Protein AF-A0A380GNT0-F1 (afdb_monomer)

Solvent-accessible surface area (backbone atoms only — not comparable to full-atom values): 4915 Å² total; per-residue (Å²): 110,69,68,59,55,51,50,53,52,47,65,55,48,50,65,56,45,52,74,81,28,57,83,92,38,76,62,33,57,52,53,48,53,51,52,52,51,51,53,58,59,54,67,75,50,57,66,69,61,54,47,57,53,49,52,54,53,52,47,54,54,49,52,51,53,52,51,55,51,50,53,53,49,53,50,58,73,72,43,97,63,92,75,133

pLDDT: mean 85.89, std 10.45, range [49.06, 95.75]

Foldseek 3Di:
DVVVVVCVVCVVLVVVLVVVDPPPDPSSVVVVVVVVVVVVVCVVDDPVVVCVVVCVVVVVVVVVVVVVVVVVVVCVVPDPDDDD

Secondary structure (DSSP, 8-state):
-HHHHHHHHHHHHHHHHHHHS-TTSHHHHHHHHHHHHHHHHHTTS-HHHHHHHHHHHHHHHHHHHHHHHHHHHHHHHHS-----

Radius of gyration: 18.75 Å; Cα contacts (8 Å, |Δi|>4): 16; chains: 1; bounding box: 39×34×49 Å

Organism: NCBI:txid214473

Structure (mmCIF, N/CA/C/O backbone):
data_AF-A0A380GNT0-F1
#
_entry.id   AF-A0A380GNT0-F1
#
loop_
_atom_site.group_PDB
_atom_site.id
_atom_site.type_symbol
_atom_site.label_atom_id
_atom_site.label_alt_id
_atom_site.label_comp_id
_atom_site.label_asym_id
_atom_site.label_entity_id
_atom_site.label_seq_id
_atom_site.pdbx_PDB_ins_code
_atom_site.Cartn_x
_atom_site.Cartn_y
_atom_site.Cartn_z
_atom_site.occupancy
_atom_site.B_iso_or_equiv
_atom_site.auth_seq_id
_atom_site.auth_comp_id
_atom_site.auth_asym_id
_atom_site.auth_atom_id
_atom_site.pdbx_PDB_model_num
ATOM 1 N N . MET A 1 1 ? -5.052 7.168 -23.969 1.00 78.69 1 MET A N 1
ATOM 2 C CA . MET A 1 1 ? -4.874 6.086 -22.967 1.00 78.69 1 MET A CA 1
ATOM 3 C C . MET A 1 1 ? -3.995 6.501 -21.793 1.00 78.69 1 MET A C 1
ATOM 5 O O . MET A 1 1 ? -4.420 6.310 -20.663 1.00 78.69 1 MET A O 1
ATOM 9 N N . ILE A 1 2 ? -2.829 7.114 -22.026 1.00 87.25 2 ILE A N 1
ATOM 10 C CA . ILE A 1 2 ? -1.875 7.492 -20.963 1.00 87.25 2 ILE A CA 1
ATOM 11 C C . ILE A 1 2 ? -2.515 8.377 -19.874 1.00 87.25 2 ILE A C 1
ATOM 13 O O . ILE A 1 2 ? -2.331 8.104 -18.694 1.00 87.25 2 ILE A O 1
ATOM 17 N N . SER A 1 3 ? -3.354 9.356 -20.240 1.00 87.06 3 SER A N 1
ATOM 18 C CA . SER A 1 3 ? -4.064 10.200 -19.259 1.00 87.06 3 SER A CA 1
ATOM 19 C C . SER A 1 3 ? -5.009 9.431 -18.336 1.00 87.06 3 SER A C 1
ATOM 21 O O . SER A 1 3 ? -5.158 9.802 -17.178 1.00 87.06 3 SER A O 1
ATOM 23 N N . VAL A 1 4 ? -5.645 8.363 -18.824 1.00 92.12 4 VAL A N 1
ATOM 24 C CA . VAL A 1 4 ? -6.585 7.568 -18.018 1.00 92.12 4 VAL A CA 1
ATOM 25 C C . VAL A 1 4 ? -5.814 6.731 -17.000 1.00 92.12 4 VAL A C 1
ATOM 27 O O . VAL A 1 4 ? -6.167 6.723 -15.827 1.00 92.12 4 VAL A O 1
ATOM 30 N N . ILE A 1 5 ? -4.709 6.112 -17.434 1.00 88.88 5 ILE A N 1
ATOM 31 C CA . ILE A 1 5 ? -3.794 5.367 -16.556 1.00 88.88 5 ILE A CA 1
ATOM 32 C C . ILE A 1 5 ? -3.249 6.297 -15.468 1.00 88.88 5 ILE A C 1
ATOM 34 O O . ILE A 1 5 ? -3.300 5.970 -14.285 1.00 88.88 5 ILE A O 1
ATOM 38 N N . PHE A 1 6 ? -2.797 7.489 -15.859 1.00 88.75 6 PHE A N 1
ATOM 39 C CA . PHE A 1 6 ? -2.259 8.473 -14.927 1.00 88.75 6 PHE A CA 1
ATOM 40 C C . PHE A 1 6 ? -3.299 8.928 -13.894 1.00 88.75 6 PHE A C 1
ATOM 42 O O . PHE A 1 6 ? -3.002 8.970 -12.701 1.00 88.75 6 PHE A O 1
ATOM 49 N N . ASN A 1 7 ? -4.534 9.193 -14.330 1.00 91.69 7 ASN A N 1
ATOM 50 C CA . ASN A 1 7 ? -5.623 9.572 -13.435 1.00 91.69 7 ASN A CA 1
ATOM 51 C C . ASN A 1 7 ? -5.943 8.473 -12.407 1.00 91.69 7 ASN A C 1
ATOM 53 O O . ASN A 1 7 ? -6.103 8.764 -11.225 1.00 91.69 7 ASN A O 1
ATOM 57 N N . SER A 1 8 ? -5.978 7.202 -12.818 1.00 91.56 8 SER A N 1
ATOM 58 C CA . SER A 1 8 ? -6.206 6.080 -11.898 1.00 91.56 8 SER A CA 1
ATOM 59 C C .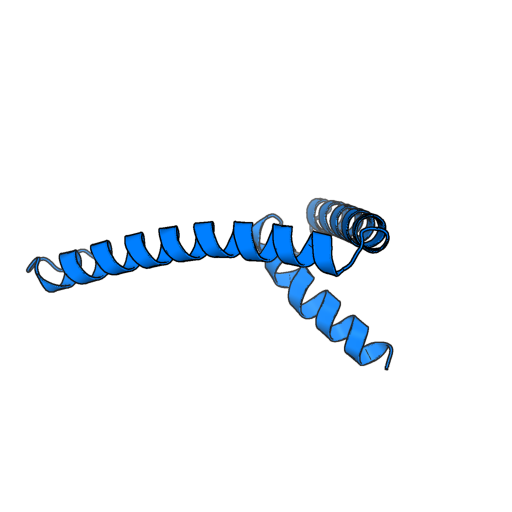 SER A 1 8 ? -5.063 5.902 -10.897 1.00 91.56 8 SER A C 1
ATOM 61 O O . SER A 1 8 ? -5.315 5.728 -9.704 1.00 91.56 8 SER A O 1
ATOM 63 N N . CYS A 1 9 ? -3.810 5.995 -11.353 1.00 88.44 9 CYS A N 1
ATOM 64 C CA . CYS A 1 9 ? -2.647 5.906 -10.472 1.00 88.44 9 CYS A CA 1
ATOM 65 C C . CYS A 1 9 ? -2.647 7.028 -9.427 1.00 88.44 9 CYS A C 1
ATOM 67 O O . CYS A 1 9 ? -2.484 6.751 -8.241 1.00 88.44 9 CYS A O 1
ATOM 69 N N . ILE A 1 10 ? -2.885 8.279 -9.836 1.00 88.38 10 ILE A N 1
ATOM 70 C CA . ILE A 1 10 ? -2.971 9.412 -8.904 1.00 88.38 10 ILE A CA 1
ATOM 71 C C . ILE A 1 10 ? -4.169 9.265 -7.971 1.00 88.38 10 ILE A C 1
ATOM 73 O O . ILE A 1 10 ? -4.025 9.481 -6.769 1.00 88.38 10 ILE A O 1
ATOM 77 N N . GLY A 1 11 ? -5.327 8.860 -8.496 1.00 89.50 11 GLY A N 1
ATOM 78 C CA . GLY A 1 11 ? -6.543 8.669 -7.709 1.00 89.50 11 GLY A CA 1
ATOM 79 C C . GLY A 1 11 ? -6.372 7.660 -6.573 1.00 89.50 11 GLY A C 1
ATOM 80 O O . GLY A 1 11 ? -6.972 7.833 -5.516 1.00 89.50 11 GLY A O 1
ATOM 81 N N . MET A 1 12 ? -5.517 6.647 -6.750 1.00 89.50 12 MET A N 1
ATOM 82 C CA . MET A 1 12 ? -5.212 5.659 -5.711 1.00 89.50 12 MET A CA 1
ATOM 83 C C . MET A 1 12 ? -4.033 6.071 -4.815 1.00 89.50 12 MET A C 1
ATOM 85 O O . MET A 1 12 ? -4.105 5.922 -3.594 1.00 89.50 12 MET A O 1
ATOM 89 N N . LEU A 1 13 ? -2.957 6.617 -5.392 1.00 89.38 13 LEU A N 1
ATOM 90 C CA . LEU A 1 13 ? -1.756 7.006 -4.645 1.00 89.38 13 LEU A CA 1
ATOM 91 C C . LEU A 1 13 ? -2.001 8.226 -3.751 1.00 89.38 13 LEU A C 1
ATOM 93 O O . LEU A 1 13 ? -1.539 8.247 -2.615 1.00 89.38 13 LEU A O 1
ATOM 97 N N . TYR A 1 14 ? -2.752 9.228 -4.211 1.00 88.06 14 TYR A N 1
ATOM 98 C CA . TYR A 1 14 ? -2.998 10.451 -3.444 1.00 88.06 14 TYR A CA 1
ATOM 99 C C . TYR A 1 14 ? -3.637 10.201 -2.061 1.00 88.06 14 TYR A C 1
ATOM 101 O O . TYR A 1 14 ? -3.043 10.640 -1.074 1.00 88.06 14 TYR A O 1
ATOM 109 N N . PRO A 1 15 ? -4.777 9.486 -1.930 1.00 88.94 15 PRO A N 1
ATOM 110 C CA . PRO A 1 15 ? -5.373 9.190 -0.625 1.00 88.94 15 PRO A CA 1
ATOM 111 C C . PRO A 1 15 ? -4.528 8.239 0.232 1.00 88.94 15 PRO A C 1
ATOM 113 O O . PRO A 1 15 ? -4.599 8.296 1.458 1.00 88.94 15 PRO A O 1
ATOM 116 N N . PHE A 1 16 ? -3.718 7.369 -0.381 1.00 87.50 16 PHE A N 1
ATOM 117 C CA . PHE A 1 16 ? -2.766 6.537 0.355 1.00 87.50 16 PHE A CA 1
ATOM 118 C C . PHE A 1 16 ? -1.665 7.400 0.987 1.00 87.50 16 PHE A C 1
ATOM 120 O O . PHE A 1 16 ? -1.430 7.323 2.191 1.00 87.50 16 PHE A O 1
ATOM 127 N N . LEU A 1 17 ? -1.043 8.281 0.201 1.00 86.75 17 LEU A N 1
ATOM 128 C CA . LEU A 1 17 ? 0.040 9.148 0.659 1.00 86.75 17 LEU A CA 1
ATOM 129 C C . LEU A 1 17 ? -0.437 10.185 1.676 1.00 86.75 17 LEU A C 1
ATOM 131 O O . LEU A 1 17 ? 0.246 10.405 2.676 1.00 86.75 17 LEU A O 1
ATOM 135 N N . SER A 1 18 ? -1.597 10.808 1.448 1.00 85.31 18 SER A N 1
ATOM 136 C CA . SER A 1 18 ? -2.136 11.843 2.340 1.00 85.31 18 SER A CA 1
ATOM 137 C C . SER A 1 18 ? -2.501 11.310 3.728 1.00 85.31 18 SER A C 1
ATOM 139 O O . SER A 1 18 ? -2.566 12.072 4.690 1.00 85.31 18 SER A O 1
ATOM 141 N N . ARG A 1 19 ? -2.693 9.991 3.858 1.00 84.50 19 ARG A N 1
ATOM 142 C CA . ARG A 1 19 ? -2.953 9.330 5.141 1.00 84.50 19 ARG A CA 1
ATOM 143 C C . ARG A 1 19 ? -1.706 9.212 6.019 1.00 84.50 19 ARG A C 1
ATOM 145 O O . ARG A 1 19 ? -1.835 9.176 7.238 1.00 84.50 19 ARG A O 1
ATOM 152 N N . PHE A 1 20 ? -0.521 9.156 5.410 1.00 80.69 20 PHE A N 1
ATOM 153 C CA . PHE A 1 20 ? 0.761 9.022 6.113 1.00 80.69 20 PHE A CA 1
ATOM 154 C C . PHE A 1 20 ? 1.605 10.302 6.089 1.00 80.69 20 PHE A C 1
ATOM 156 O O . PHE A 1 20 ? 2.522 10.446 6.894 1.00 80.69 20 PHE A O 1
ATOM 163 N N . THR A 1 21 ? 1.325 11.237 5.178 1.00 80.94 21 THR A N 1
ATOM 164 C CA . THR A 1 21 ? 2.119 12.458 4.976 1.00 80.94 21 THR A CA 1
ATOM 165 C C . THR A 1 21 ? 1.235 13.663 4.678 1.00 80.94 21 THR A C 1
ATOM 167 O O . THR A 1 21 ? 0.153 13.532 4.114 1.00 80.94 21 THR A O 1
ATOM 170 N N . GLN A 1 22 ? 1.711 14.863 5.021 1.00 78.38 22 GLN A N 1
ATOM 171 C CA . GLN A 1 22 ? 1.043 16.097 4.612 1.00 78.38 22 GLN A CA 1
ATOM 172 C C . GLN A 1 22 ? 1.293 16.366 3.118 1.00 78.38 22 GLN A C 1
ATOM 174 O O . GLN A 1 22 ? 2.452 16.312 2.682 1.00 78.38 22 GLN A O 1
ATOM 179 N N . PRO A 1 23 ? 0.245 16.678 2.332 1.00 70.00 23 PRO A N 1
ATOM 180 C CA . PRO A 1 23 ? 0.409 17.037 0.931 1.00 70.00 23 PRO A CA 1
ATOM 181 C C . PRO A 1 23 ? 1.350 18.242 0.807 1.00 70.00 23 PRO A C 1
ATOM 183 O O . PRO A 1 23 ? 1.256 19.193 1.578 1.00 70.00 23 PRO A O 1
ATOM 186 N N . SER A 1 24 ? 2.272 18.186 -0.157 1.00 66.31 24 SER A N 1
ATOM 187 C CA . SER A 1 24 ? 3.321 19.193 -0.398 1.00 66.31 24 SER A CA 1
ATOM 188 C C . SER A 1 24 ? 4.515 19.205 0.576 1.00 66.31 24 SER A C 1
ATOM 190 O O . SER A 1 24 ? 5.397 20.055 0.444 1.00 66.31 2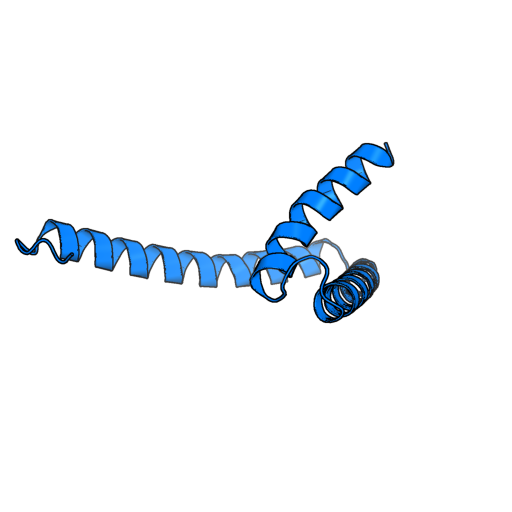4 SER A O 1
ATOM 192 N N . SER A 1 25 ? 4.608 18.255 1.514 1.00 77.81 25 SER A N 1
ATOM 193 C CA . SER A 1 25 ? 5.811 18.070 2.343 1.00 77.81 25 SER A CA 1
ATOM 194 C C . SER A 1 25 ? 6.894 17.260 1.616 1.00 77.81 25 SER A C 1
ATOM 196 O O . SER A 1 25 ? 6.594 16.412 0.776 1.00 77.81 25 SER A O 1
ATOM 198 N N . LYS A 1 26 ? 8.169 17.435 1.994 1.00 75.19 26 LYS A N 1
ATOM 199 C CA . LYS A 1 26 ? 9.281 16.595 1.502 1.00 75.19 26 LYS A CA 1
ATOM 200 C C . LYS A 1 26 ? 9.017 15.100 1.725 1.00 75.19 26 LYS A C 1
ATOM 202 O O . LYS A 1 26 ? 9.370 14.287 0.878 1.00 75.19 26 LYS A O 1
ATOM 207 N N . GLY A 1 27 ? 8.331 14.748 2.817 1.00 80.25 27 GLY A N 1
ATOM 208 C CA . GLY A 1 27 ? 7.948 13.364 3.110 1.00 80.25 27 GLY A CA 1
ATOM 209 C C . GLY A 1 27 ? 6.973 12.765 2.093 1.00 80.25 27 GLY A C 1
ATOM 210 O O . GLY A 1 27 ? 7.081 11.584 1.781 1.00 80.25 27 GLY A O 1
ATOM 211 N N . TYR A 1 28 ? 6.078 13.579 1.522 1.00 84.50 28 TYR A N 1
ATOM 212 C CA . TYR A 1 28 ? 5.129 13.136 0.497 1.00 84.50 28 TYR A CA 1
ATOM 213 C C . TYR A 1 28 ? 5.858 12.654 -0.760 1.00 84.50 28 TYR A C 1
ATOM 215 O O . TYR A 1 28 ? 5.572 11.576 -1.273 1.00 84.50 28 TYR A O 1
ATOM 223 N N . VAL A 1 29 ? 6.848 13.425 -1.223 1.00 83.88 29 VAL A N 1
ATOM 224 C CA . VAL A 1 29 ? 7.634 13.087 -2.419 1.00 83.88 29 VAL A CA 1
ATOM 225 C C . VAL A 1 29 ? 8.458 11.821 -2.191 1.00 83.88 29 VAL A C 1
ATOM 227 O O . VAL A 1 29 ? 8.503 10.955 -3.061 1.00 83.88 29 VAL A O 1
ATOM 230 N N . THR A 1 30 ? 9.057 11.660 -1.008 1.00 86.25 30 THR A N 1
ATOM 231 C CA . THR A 1 30 ? 9.801 10.438 -0.666 1.00 86.25 30 THR A CA 1
ATOM 232 C C . THR A 1 30 ? 8.895 9.206 -0.682 1.00 86.25 30 THR A C 1
ATOM 234 O O . THR A 1 30 ? 9.248 8.189 -1.277 1.00 86.25 30 THR A O 1
ATOM 237 N N . LEU A 1 31 ? 7.706 9.296 -0.079 1.00 88.69 31 LEU A N 1
ATOM 238 C CA . LEU A 1 31 ? 6.756 8.182 -0.006 1.00 88.69 31 LEU A CA 1
ATOM 239 C C . LEU A 1 31 ? 6.163 7.851 -1.385 1.00 88.69 31 LEU A C 1
ATOM 241 O O . LEU A 1 31 ? 5.981 6.675 -1.707 1.00 88.69 31 LEU A O 1
ATOM 245 N N . LEU A 1 32 ? 5.947 8.865 -2.232 1.00 89.69 32 LEU A N 1
ATOM 246 C CA . LEU A 1 32 ? 5.557 8.690 -3.633 1.00 89.69 32 LEU A CA 1
ATOM 247 C C . LEU A 1 32 ? 6.596 7.883 -4.405 1.00 89.69 32 LEU A C 1
ATOM 249 O O . LEU A 1 32 ? 6.259 6.867 -5.009 1.00 89.69 32 LEU A O 1
ATOM 253 N N . THR A 1 33 ? 7.857 8.308 -4.349 1.00 90.44 33 THR A N 1
ATOM 254 C CA . THR A 1 33 ? 8.957 7.651 -5.061 1.00 90.44 33 THR A CA 1
ATOM 255 C C . THR A 1 33 ? 9.126 6.206 -4.602 1.00 90.44 33 THR A C 1
ATOM 257 O O . THR A 1 33 ? 9.207 5.311 -5.439 1.00 90.44 33 THR A O 1
ATOM 260 N N . ILE A 1 34 ? 9.097 5.949 -3.289 1.00 92.56 34 ILE A N 1
ATOM 261 C CA . ILE A 1 34 ? 9.166 4.584 -2.746 1.00 92.56 34 ILE A CA 1
ATOM 262 C C . ILE A 1 34 ? 7.994 3.739 -3.258 1.00 92.56 34 ILE A C 1
ATOM 264 O O . ILE A 1 34 ? 8.205 2.620 -3.717 1.00 92.56 34 ILE A O 1
ATOM 268 N N . SER A 1 35 ? 6.771 4.274 -3.233 1.00 90.69 35 SER A N 1
ATOM 269 C CA . SER A 1 35 ? 5.582 3.546 -3.696 1.00 90.69 35 SER A CA 1
ATOM 270 C C . SER A 1 35 ? 5.665 3.191 -5.183 1.00 90.69 35 SER A C 1
ATOM 272 O O . SER A 1 35 ? 5.289 2.087 -5.567 1.00 90.69 35 SER A O 1
ATOM 274 N N . LEU A 1 36 ? 6.196 4.092 -6.015 1.00 91.56 36 LEU A N 1
ATOM 275 C CA . LEU A 1 36 ? 6.415 3.844 -7.442 1.00 91.56 36 LEU A CA 1
ATOM 276 C C . LEU A 1 36 ? 7.490 2.777 -7.681 1.00 91.56 36 LEU A C 1
ATOM 278 O O . LEU A 1 36 ? 7.293 1.898 -8.517 1.00 91.56 36 LEU A O 1
ATOM 282 N N . ILE A 1 37 ? 8.590 2.810 -6.923 1.00 94.38 37 ILE A N 1
ATOM 283 C CA . ILE A 1 37 ? 9.644 1.786 -6.990 1.00 94.38 37 ILE A CA 1
ATOM 284 C C . ILE A 1 37 ? 9.080 0.417 -6.598 1.00 94.38 37 ILE A C 1
ATOM 286 O O . ILE A 1 37 ? 9.295 -0.566 -7.303 1.00 94.38 37 ILE A O 1
ATOM 290 N N . VAL A 1 38 ? 8.316 0.350 -5.505 1.00 92.25 38 VAL A N 1
ATOM 291 C CA . VAL A 1 38 ? 7.667 -0.887 -5.054 1.00 92.25 38 VAL A CA 1
ATOM 292 C C . VAL A 1 38 ? 6.696 -1.397 -6.118 1.00 92.25 38 VAL A C 1
ATOM 294 O O . VAL A 1 38 ? 6.774 -2.563 -6.489 1.00 92.25 38 VAL A O 1
ATOM 297 N N . ALA A 1 39 ? 5.835 -0.538 -6.671 1.00 89.50 39 ALA A N 1
ATOM 298 C CA . ALA A 1 39 ? 4.907 -0.918 -7.737 1.00 89.50 39 ALA A CA 1
ATOM 299 C C . ALA A 1 39 ? 5.632 -1.465 -8.979 1.00 89.50 39 ALA A C 1
ATOM 301 O O . ALA A 1 39 ? 5.187 -2.449 -9.568 1.00 89.50 39 ALA A O 1
ATOM 302 N N . PHE A 1 40 ? 6.769 -0.870 -9.344 1.00 91.44 40 PHE A N 1
ATOM 303 C CA . PHE A 1 40 ? 7.596 -1.347 -10.447 1.00 91.44 40 PHE A CA 1
ATOM 304 C C . PHE A 1 40 ? 8.183 -2.737 -10.167 1.00 91.44 40 PHE A C 1
ATOM 306 O O . PHE A 1 40 ? 8.096 -3.614 -11.020 1.00 91.44 40 PHE A O 1
ATOM 313 N N . ILE A 1 41 ? 8.705 -2.975 -8.959 1.00 93.00 41 ILE A N 1
ATOM 314 C CA . ILE A 1 41 ? 9.229 -4.291 -8.554 1.00 93.00 41 ILE A CA 1
ATOM 315 C C . ILE A 1 41 ? 8.111 -5.343 -8.542 1.00 93.00 41 ILE A C 1
ATOM 317 O O . ILE A 1 41 ? 8.288 -6.449 -9.051 1.00 93.00 41 ILE A O 1
ATOM 321 N N . LEU A 1 42 ? 6.936 -4.996 -8.009 1.00 89.44 42 LEU A N 1
ATOM 322 C CA . LEU A 1 42 ? 5.772 -5.883 -7.992 1.00 89.44 42 LEU A CA 1
ATOM 323 C C . LEU A 1 42 ? 5.275 -6.227 -9.402 1.00 89.44 42 LEU A C 1
ATOM 325 O O . LEU A 1 42 ? 4.702 -7.297 -9.581 1.00 89.44 42 LEU A O 1
ATOM 329 N N . SER A 1 43 ? 5.524 -5.377 -10.404 1.00 88.69 43 SER A N 1
ATOM 330 C CA . SER A 1 43 ? 5.155 -5.664 -11.795 1.00 88.69 43 SER A CA 1
ATOM 331 C C . SER A 1 43 ? 5.906 -6.858 -12.396 1.00 88.69 43 SER A C 1
ATOM 333 O O . SER A 1 43 ? 5.469 -7.369 -13.426 1.00 88.69 43 SER A O 1
ATOM 335 N N . PHE A 1 44 ? 7.016 -7.299 -11.793 1.00 91.62 44 PHE A N 1
ATOM 336 C CA . PHE A 1 44 ? 7.744 -8.498 -12.227 1.00 91.62 44 PHE A CA 1
ATOM 337 C C . PHE A 1 44 ? 7.187 -9.792 -11.620 1.00 91.62 44 PHE A C 1
ATOM 339 O O . PHE A 1 44 ? 7.537 -10.881 -12.070 1.00 91.62 44 PHE A O 1
ATOM 346 N N . ILE A 1 45 ? 6.334 -9.693 -10.598 1.00 89.75 45 ILE A N 1
ATOM 347 C CA . ILE A 1 45 ? 5.691 -10.845 -9.966 1.00 89.75 45 ILE A CA 1
ATOM 348 C C . ILE A 1 45 ? 4.512 -11.286 -10.839 1.00 89.75 45 ILE A C 1
ATOM 350 O O . ILE A 1 45 ? 3.772 -10.458 -11.374 1.00 89.75 45 ILE A O 1
ATOM 354 N N . GLY A 1 46 ? 4.316 -12.600 -10.975 1.00 90.06 46 GLY A N 1
ATOM 355 C CA . GLY A 1 46 ? 3.172 -13.157 -11.690 1.00 90.06 46 GLY A CA 1
ATOM 356 C C . GLY A 1 46 ? 1.849 -12.628 -11.127 1.00 90.06 46 GLY A C 1
ATOM 357 O O . GLY A 1 46 ? 1.610 -12.677 -9.920 1.00 90.06 46 GLY A O 1
ATOM 358 N N . PHE A 1 47 ? 0.972 -12.132 -12.006 1.00 87.56 47 PHE A N 1
ATOM 359 C CA . PHE A 1 47 ? -0.297 -11.509 -11.609 1.00 87.56 47 PHE A CA 1
ATOM 360 C C . PHE A 1 47 ? -1.141 -12.415 -10.700 1.00 87.56 47 PHE A C 1
ATOM 362 O O . PHE A 1 47 ? -1.686 -11.954 -9.701 1.00 87.56 47 PHE A O 1
ATOM 369 N N . VAL A 1 48 ? -1.211 -13.712 -11.017 1.00 90.00 48 VAL A N 1
ATOM 370 C CA . VAL A 1 48 ? -2.008 -14.693 -10.264 1.00 90.00 48 VAL A CA 1
ATOM 371 C C . VAL A 1 48 ? -1.506 -14.837 -8.827 1.00 90.00 48 VAL A C 1
ATOM 373 O O . VAL A 1 48 ? -2.306 -14.805 -7.892 1.00 90.00 48 VAL A O 1
ATOM 376 N N . ASP A 1 49 ? -0.192 -14.941 -8.637 1.00 91.06 49 ASP A N 1
ATOM 377 C CA . ASP A 1 49 ? 0.412 -15.092 -7.311 1.00 91.06 49 ASP A CA 1
ATOM 378 C C . ASP A 1 49 ? 0.229 -13.829 -6.471 1.00 91.06 49 ASP A C 1
ATOM 380 O O . ASP A 1 49 ? -0.166 -13.900 -5.302 1.00 91.06 49 ASP A O 1
ATOM 384 N N . LEU A 1 50 ? 0.435 -12.661 -7.088 1.00 89.31 50 LEU A N 1
ATOM 385 C CA . LEU A 1 50 ? 0.261 -11.376 -6.423 1.00 89.31 50 LEU A CA 1
ATOM 386 C C . LEU A 1 50 ? -1.189 -11.182 -5.963 1.00 89.31 50 LEU A C 1
ATOM 388 O O . LEU A 1 50 ? -1.434 -10.815 -4.814 1.00 89.31 50 LEU A O 1
ATOM 392 N N . VAL A 1 51 ? -2.157 -11.465 -6.834 1.00 91.88 51 VAL A N 1
ATOM 393 C CA . VAL A 1 51 ? -3.584 -11.316 -6.531 1.00 91.88 51 VAL A CA 1
ATOM 394 C C . VAL A 1 51 ? -4.024 -12.281 -5.433 1.00 91.88 51 VAL A C 1
ATOM 396 O O . VAL A 1 51 ? -4.694 -11.858 -4.489 1.00 91.88 51 VAL A O 1
ATOM 399 N N . ASN A 1 52 ? -3.606 -13.548 -5.501 1.00 93.94 52 ASN A N 1
ATOM 400 C CA . ASN A 1 52 ? -3.911 -14.534 -4.463 1.00 93.94 52 ASN A CA 1
ATOM 401 C C . ASN A 1 52 ? -3.369 -14.111 -3.095 1.00 93.94 52 ASN A C 1
ATOM 403 O O . ASN A 1 52 ? -4.052 -14.275 -2.083 1.00 93.94 52 ASN A O 1
ATOM 407 N N . PHE A 1 53 ? -2.171 -13.530 -3.051 1.00 92.94 53 PHE A N 1
ATOM 408 C CA . PHE A 1 53 ? -1.590 -13.025 -1.813 1.00 92.94 53 PHE A CA 1
ATOM 409 C C . PHE A 1 53 ? -2.326 -11.782 -1.285 1.00 92.94 53 PHE A C 1
ATOM 411 O O . PHE A 1 53 ? -2.744 -11.745 -0.122 1.00 92.94 53 PHE A O 1
ATOM 418 N N . VAL A 1 54 ? -2.519 -10.770 -2.137 1.00 92.62 54 VAL A N 1
ATOM 419 C CA . VAL A 1 54 ? -3.122 -9.485 -1.758 1.00 92.62 54 VAL A CA 1
ATOM 420 C C . VAL A 1 54 ? -4.579 -9.672 -1.343 1.00 92.62 54 VAL A C 1
ATOM 422 O O . VAL A 1 54 ? -4.952 -9.263 -0.244 1.00 92.62 54 VAL A O 1
ATOM 425 N N . PHE A 1 55 ? -5.407 -10.329 -2.158 1.00 92.81 55 PHE A N 1
ATOM 426 C CA . PHE A 1 55 ? -6.831 -10.495 -1.851 1.00 92.81 55 PHE A CA 1
ATOM 427 C C . PHE A 1 55 ? -7.074 -11.359 -0.623 1.00 92.81 55 PHE A C 1
ATOM 429 O O . PHE A 1 55 ? -7.951 -11.035 0.174 1.00 92.81 55 PHE A O 1
ATOM 436 N N . LYS A 1 56 ? -6.271 -12.404 -0.406 1.00 93.62 56 LYS A N 1
ATOM 437 C CA . LYS A 1 56 ? -6.365 -13.203 0.818 1.00 93.62 56 LYS A CA 1
ATOM 438 C C . LYS A 1 56 ? -6.041 -12.361 2.055 1.00 93.62 56 LYS A C 1
ATOM 440 O O . LYS A 1 56 ? -6.794 -12.379 3.026 1.00 93.62 56 LYS A O 1
ATOM 445 N N . THR A 1 57 ? -4.968 -11.574 2.001 1.00 95.38 57 THR A N 1
ATOM 446 C CA . THR A 1 57 ? -4.542 -10.715 3.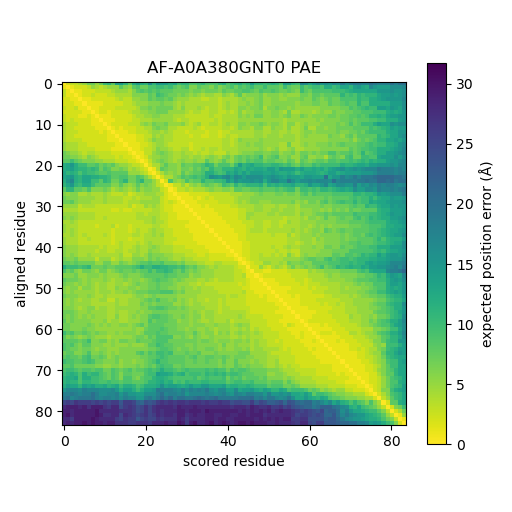116 1.00 95.38 57 THR A CA 1
ATOM 447 C C . THR A 1 57 ? -5.571 -9.625 3.422 1.00 95.38 57 THR A C 1
ATOM 449 O O . THR A 1 57 ? -6.035 -9.507 4.558 1.00 95.38 57 THR A O 1
ATOM 452 N N . PHE A 1 58 ? -5.986 -8.860 2.409 1.00 93.38 58 PHE A N 1
ATOM 453 C CA . PHE A 1 58 ? -7.004 -7.819 2.567 1.00 93.38 58 PHE A CA 1
ATOM 454 C C . PHE A 1 58 ? -8.370 -8.394 2.952 1.00 93.38 58 PHE A C 1
ATOM 456 O O . PHE A 1 58 ? -9.091 -7.760 3.720 1.00 93.38 58 PHE A O 1
ATOM 463 N N . GLY A 1 59 ? -8.710 -9.598 2.484 1.00 93.25 59 GLY A N 1
ATOM 464 C CA . GLY A 1 59 ? -9.934 -10.301 2.854 1.00 93.25 59 GLY A CA 1
ATOM 465 C C . GLY A 1 59 ? -10.010 -10.581 4.353 1.00 93.25 59 GLY A C 1
ATOM 466 O O . GLY A 1 59 ? -11.005 -10.237 4.988 1.00 93.25 59 GLY A O 1
ATOM 467 N N . TYR A 1 60 ? -8.945 -11.121 4.954 1.00 94.62 60 TYR A N 1
ATOM 468 C CA . TYR A 1 60 ? -8.916 -11.361 6.401 1.00 94.62 60 TYR A CA 1
ATOM 469 C C . TYR A 1 60 ? -8.980 -10.064 7.219 1.00 94.62 60 TYR A C 1
ATOM 471 O O . TYR A 1 60 ? -9.742 -9.991 8.184 1.00 94.62 60 TYR A O 1
ATOM 479 N N . ILE A 1 61 ? -8.237 -9.023 6.821 1.00 95.31 61 ILE A N 1
ATOM 480 C CA . ILE A 1 61 ? -8.256 -7.719 7.509 1.00 95.31 61 ILE A CA 1
ATOM 481 C C . ILE A 1 61 ? -9.645 -7.077 7.410 1.00 95.31 61 ILE A C 1
ATOM 483 O O . ILE A 1 61 ? -10.178 -6.584 8.406 1.00 95.31 61 ILE A O 1
ATOM 487 N N . GLY A 1 62 ? -10.249 -7.107 6.221 1.00 92.06 62 GLY A N 1
ATOM 488 C CA . GLY A 1 62 ? -11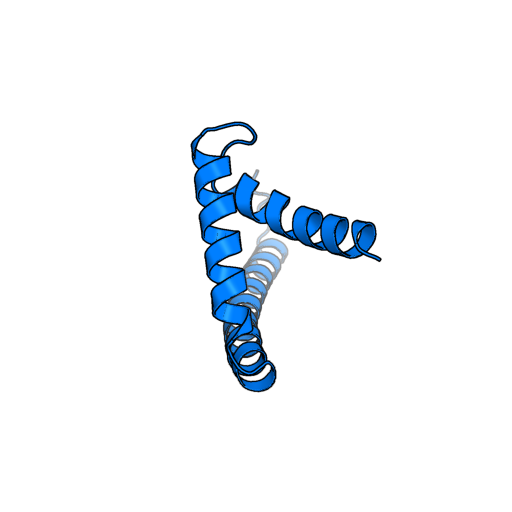.585 -6.575 5.975 1.00 92.06 62 GLY A CA 1
ATOM 489 C C . GLY A 1 62 ? -12.635 -7.277 6.828 1.00 92.06 62 GLY A C 1
ATOM 490 O O . GLY A 1 62 ? -13.383 -6.609 7.535 1.00 92.06 62 G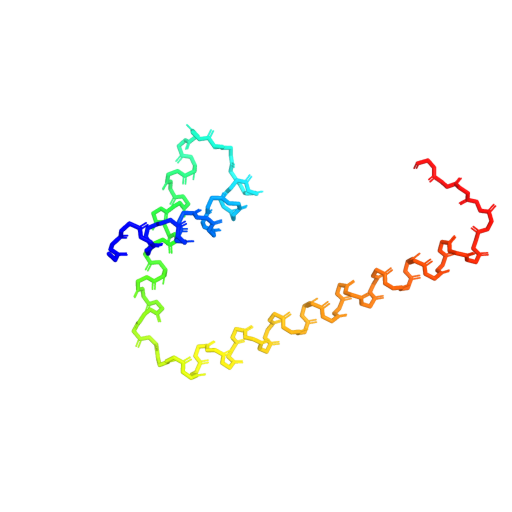LY A O 1
ATOM 491 N N . LEU A 1 63 ? -12.632 -8.613 6.846 1.00 95.00 63 LEU A N 1
ATOM 492 C CA . LEU A 1 63 ? -13.549 -9.398 7.674 1.00 95.00 63 LEU A CA 1
ATOM 493 C C . LEU A 1 63 ? -13.401 -9.080 9.164 1.00 95.00 63 LEU A C 1
ATOM 495 O O . LEU A 1 63 ? -14.407 -8.935 9.858 1.00 95.00 63 LEU A O 1
ATOM 499 N N . PHE A 1 64 ? -12.169 -8.912 9.647 1.00 95.75 64 PHE A N 1
ATOM 500 C CA . PHE A 1 64 ? -11.914 -8.549 11.037 1.00 95.75 64 PHE A CA 1
ATOM 501 C C . PHE A 1 64 ? -12.493 -7.170 11.391 1.00 95.75 64 PHE A C 1
ATOM 503 O O . PHE A 1 64 ? -13.220 -7.036 12.377 1.00 95.75 64 PHE A O 1
ATOM 510 N N . ILE A 1 65 ? -12.228 -6.150 10.568 1.00 93.69 65 ILE A N 1
ATOM 511 C CA . ILE A 1 65 ? -12.746 -4.790 10.784 1.00 93.69 65 ILE A CA 1
ATOM 512 C C . ILE A 1 65 ? -14.275 -4.772 10.675 1.00 93.69 65 ILE A C 1
ATOM 514 O O . ILE A 1 65 ? -14.943 -4.171 11.517 1.00 93.69 65 ILE A O 1
ATOM 518 N N . SER A 1 66 ? -14.843 -5.453 9.677 1.00 93.50 66 SER A N 1
ATOM 519 C CA . SER A 1 66 ? -16.291 -5.572 9.503 1.00 93.50 66 SER A CA 1
ATOM 520 C C . SER A 1 66 ? -16.947 -6.232 10.713 1.00 93.50 66 SER A C 1
ATOM 522 O O . SER A 1 66 ? -17.928 -5.700 11.224 1.00 93.50 66 SER A O 1
ATOM 524 N N . ALA A 1 67 ? -16.3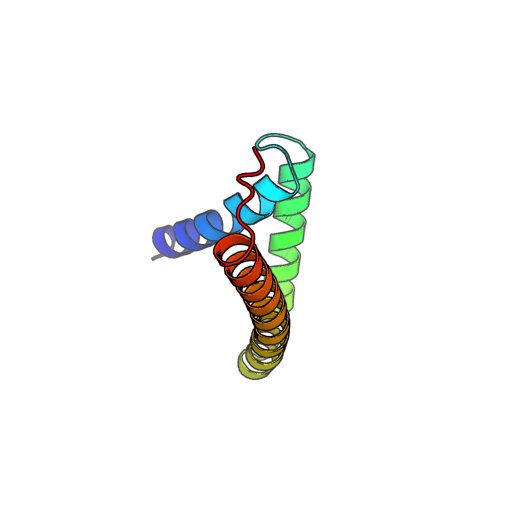89 -7.330 11.228 1.00 94.81 67 ALA A N 1
ATOM 525 C CA . ALA A 1 67 ? -16.892 -7.980 12.434 1.00 94.81 67 ALA A CA 1
ATOM 526 C C . ALA A 1 67 ? -16.812 -7.053 13.659 1.00 94.81 67 ALA A C 1
ATOM 528 O O . ALA A 1 67 ? -17.798 -6.909 14.381 1.00 94.81 67 ALA A O 1
ATOM 529 N N . ALA A 1 68 ? -15.687 -6.361 13.865 1.00 93.06 68 ALA A N 1
ATOM 530 C CA . ALA A 1 68 ? -15.522 -5.420 14.974 1.00 93.06 68 ALA A CA 1
ATOM 531 C C . ALA A 1 68 ? -16.535 -4.261 14.919 1.00 93.06 68 ALA A C 1
ATOM 533 O O . ALA A 1 68 ? -17.127 -3.895 15.938 1.00 93.06 68 ALA A O 1
ATOM 534 N N . LEU A 1 69 ? -16.779 -3.705 13.728 1.00 92.44 69 LEU A N 1
ATOM 535 C CA . LEU A 1 69 ? -17.779 -2.657 13.524 1.00 92.44 69 LEU A CA 1
ATOM 536 C C . LEU A 1 69 ? -19.207 -3.181 13.702 1.00 92.44 69 LEU A C 1
ATOM 538 O O . LEU A 1 69 ? -20.019 -2.486 14.309 1.00 92.44 69 LEU A O 1
ATOM 542 N N . LEU A 1 70 ? -19.509 -4.399 13.240 1.00 93.56 70 LEU A N 1
ATOM 543 C CA . LEU A 1 70 ? -20.808 -5.040 13.454 1.00 93.56 70 LEU A CA 1
ATOM 544 C C . LEU A 1 70 ? -21.081 -5.255 14.944 1.00 93.56 70 LEU A C 1
ATOM 546 O O . LEU A 1 70 ? -22.141 -4.863 15.423 1.00 93.56 70 LEU A O 1
ATOM 550 N N . ILE A 1 71 ? -20.117 -5.793 15.697 1.00 90.94 71 ILE A N 1
ATOM 551 C CA . ILE A 1 71 ? -20.234 -5.979 17.152 1.00 90.94 71 ILE A CA 1
ATOM 552 C C . ILE A 1 71 ? -20.472 -4.633 17.840 1.00 90.94 71 ILE A C 1
ATOM 554 O O . ILE A 1 71 ? -21.394 -4.503 18.646 1.00 90.94 71 ILE A O 1
ATOM 558 N N . ARG A 1 72 ? -19.687 -3.606 17.489 1.00 88.50 72 ARG A N 1
ATOM 559 C CA . ARG A 1 72 ? -19.844 -2.257 18.048 1.00 88.50 72 ARG A CA 1
ATOM 560 C C . ARG A 1 72 ? -21.199 -1.639 17.698 1.00 88.50 72 ARG A C 1
ATOM 562 O O . ARG A 1 72 ? -21.800 -0.990 18.551 1.00 88.50 72 ARG A O 1
ATOM 569 N N . TRP A 1 73 ? -21.698 -1.847 16.482 1.00 89.44 73 TRP A N 1
ATOM 570 C CA . TRP A 1 73 ? -23.009 -1.362 16.049 1.00 89.44 73 TRP A CA 1
ATOM 571 C C . TRP A 1 73 ? -24.152 -2.062 16.789 1.00 89.44 73 TRP A C 1
ATOM 573 O O . TRP A 1 73 ? -25.052 -1.390 17.291 1.00 89.44 73 TRP A O 1
ATOM 583 N N . VAL A 1 74 ? -24.088 -3.390 16.923 1.00 88.69 74 VAL A N 1
ATOM 584 C CA . VAL A 1 74 ? -25.059 -4.175 17.698 1.00 88.69 74 VAL A CA 1
ATOM 585 C C . VAL A 1 74 ? -25.054 -3.713 19.156 1.00 8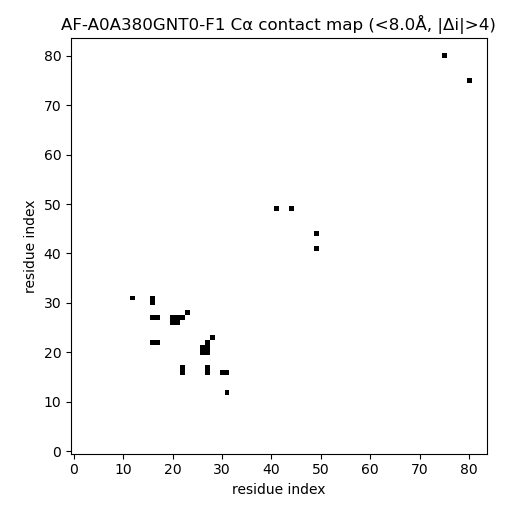8.69 74 VAL A C 1
ATOM 587 O O . VAL A 1 74 ? -26.107 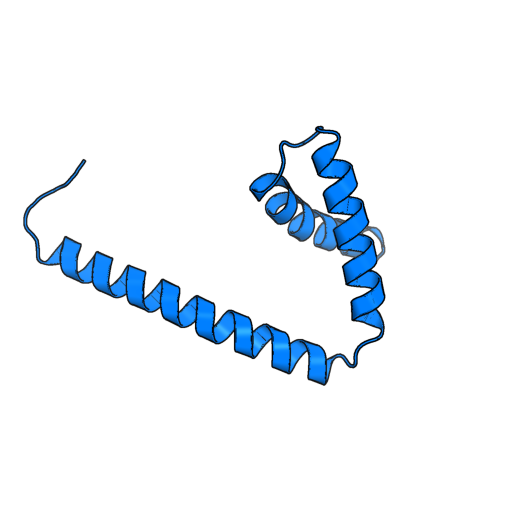-3.376 19.691 1.00 88.69 74 VAL A O 1
ATOM 590 N N . TYR A 1 75 ? -23.880 -3.592 19.779 1.00 84.00 75 TYR A N 1
ATOM 591 C CA . TYR A 1 75 ? -23.754 -3.106 21.155 1.00 84.00 75 TYR A CA 1
ATOM 592 C C . TYR A 1 75 ? -24.331 -1.692 21.335 1.00 84.00 75 TYR A C 1
ATOM 594 O O . TYR A 1 75 ? -25.076 -1.446 22.283 1.00 84.00 75 TYR A O 1
ATOM 602 N N . ASN A 1 76 ? -24.066 -0.775 20.398 1.00 79.38 76 ASN A N 1
ATOM 603 C CA . ASN A 1 76 ? -24.625 0.579 20.418 1.00 79.38 76 ASN A CA 1
ATOM 604 C C . ASN A 1 76 ? -26.154 0.601 20.224 1.00 79.38 76 ASN A C 1
ATOM 606 O O . ASN A 1 76 ? -26.827 1.489 20.735 1.00 79.38 76 ASN A O 1
ATOM 610 N N . LYS A 1 77 ? -26.720 -0.377 19.505 1.00 70.38 77 LYS A N 1
ATOM 611 C CA . LYS A 1 77 ? -28.171 -0.495 19.300 1.00 70.38 77 LYS A CA 1
ATOM 612 C C . LYS A 1 77 ? -28.900 -1.040 20.536 1.00 70.38 77 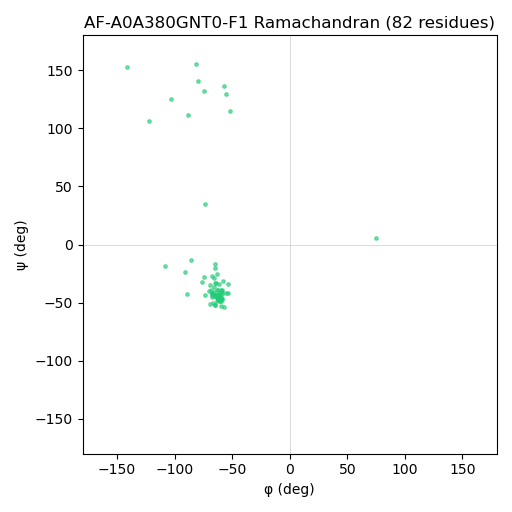LYS A C 1
ATOM 614 O O . LYS A 1 77 ? -30.040 -0.652 20.775 1.00 70.38 77 LYS A O 1
ATOM 619 N N . PHE A 1 78 ? -28.258 -1.911 21.318 1.00 67.44 78 PHE A N 1
ATOM 620 C CA . PHE A 1 78 ? -28.836 -2.485 22.543 1.00 67.44 78 PHE A CA 1
ATOM 621 C C . PHE A 1 78 ? -28.524 -1.673 23.814 1.00 67.44 78 PHE A C 1
ATOM 623 O O . PHE A 1 78 ? -29.289 -1.728 24.776 1.00 67.44 78 PHE A O 1
ATOM 630 N N . SER A 1 79 ? -27.449 -0.880 23.830 1.00 57.38 79 SER A N 1
ATOM 631 C CA . SER A 1 79 ? -27.095 -0.025 24.965 1.00 57.38 79 SER A CA 1
ATOM 632 C C . SER A 1 79 ? -27.769 1.347 24.862 1.00 57.38 79 SER A C 1
ATOM 634 O O . SER A 1 79 ? -27.443 2.172 24.013 1.00 57.38 79 SER A O 1
ATOM 636 N N . LYS A 1 80 ? -28.714 1.622 25.765 1.00 56.12 80 LYS A N 1
ATOM 637 C CA . LYS A 1 80 ? -29.513 2.860 25.840 1.00 56.12 80 LYS A CA 1
ATOM 638 C C . LYS A 1 80 ? -28.725 4.084 26.352 1.00 56.12 80 LYS A C 1
ATOM 640 O O . LYS A 1 80 ? -29.286 4.925 27.052 1.00 56.12 80 LYS A O 1
ATOM 645 N N . LYS A 1 81 ? -27.435 4.210 26.032 1.00 56.34 81 LYS A N 1
ATOM 646 C CA . LYS A 1 81 ? -26.657 5.431 26.284 1.00 56.34 81 LYS A CA 1
ATOM 647 C C . LYS A 1 81 ? -26.076 5.948 24.977 1.00 56.34 81 LYS A C 1
ATOM 649 O O . LYS A 1 81 ? -25.101 5.406 24.471 1.00 56.34 81 LYS A O 1
ATOM 654 N N . ARG A 1 82 ? -26.662 7.049 24.480 1.00 54.72 82 ARG A N 1
ATOM 655 C CA . ARG A 1 82 ? -25.956 7.980 23.593 1.00 54.72 82 ARG A CA 1
ATOM 656 C C . ARG A 1 82 ? -24.649 8.342 24.290 1.00 54.72 82 ARG A C 1
ATOM 658 O O . ARG A 1 82 ? -24.686 8.952 25.357 1.00 54.72 82 ARG A O 1
ATOM 665 N N . LEU A 1 83 ? -23.528 7.959 23.704 1.00 60.41 83 LEU A N 1
ATOM 666 C CA . LEU A 1 83 ? -22.247 8.552 24.044 1.00 60.41 83 LEU A CA 1
ATOM 667 C C . LEU A 1 83 ? -21.891 9.518 22.919 1.00 60.41 83 LEU A C 1
ATOM 669 O O . LEU A 1 83 ? -21.994 9.160 21.744 1.00 60.41 83 LEU A O 1
ATOM 673 N N . MET A 1 84 ? -21.638 10.752 23.360 1.00 49.06 84 MET A N 1
ATOM 674 C CA . MET A 1 84 ? -21.226 11.930 22.599 1.00 49.06 84 MET A CA 1
ATOM 675 C C . MET A 1 84 ? -20.074 11.623 21.645 1.00 49.06 84 MET A C 1
ATOM 677 O O . MET A 1 84 ? -19.214 10.791 22.016 1.00 49.06 84 MET A O 1
#

Mean predicted aligned error: 7.69 Å

Sequence (84 aa):
MISVIFNSCIGMLYPFLSRFTQPSSKGYVTLLTISLIVAFILSFIGFVDLVNFVFKTFGYIGLFISAALLIRWVYNKFSKKRLM